Protein AF-A0A382FXF5-F1 (afdb_monomer_lite)

pLDDT: mean 71.61, std 18.89, range [35.91, 96.69]

Sequence (170 aa):
MKSTQILSLISLTLAAAVVSAQKKDSKPAPASAPQQKLELVKVASLNTTESNREFQKNVQLVQQQRALAGQLLS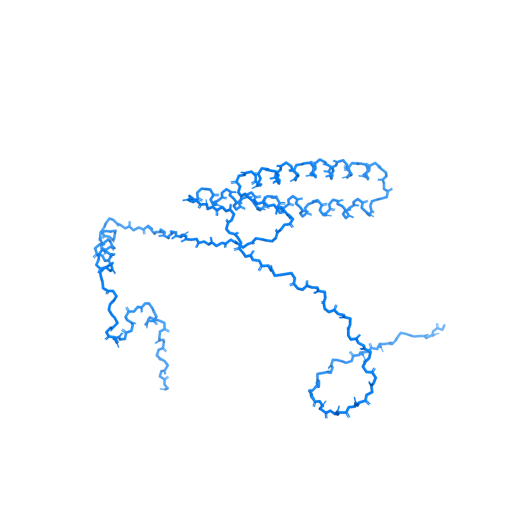KLQNEQDEQKHAELKKQLAALQAKLNENNKLMFKTYGFTLNRNYVLTVEKAHVHMWVTAEEAAAIKARSDVKDGAIKDDGKKPSGLRGLFGGNKKK

Structure (mmCIF, N/CA/C/O backbone):
data_AF-A0A382FXF5-F1
#
_entry.id   AF-A0A382FXF5-F1
#
loop_
_atom_site.group_PDB
_atom_site.id
_atom_site.type_symbol
_atom_site.label_atom_id
_atom_site.label_alt_id
_atom_site.label_comp_id
_atom_site.label_asym_id
_atom_site.label_entity_id
_atom_site.label_seq_id
_atom_site.pdbx_PDB_ins_code
_atom_site.Cartn_x
_atom_site.Cartn_y
_atom_site.Cartn_z
_atom_site.occupancy
_atom_site.B_iso_or_equiv
_atom_site.auth_seq_id
_atom_site.auth_comp_id
_atom_site.auth_asym_id
_atom_site.auth_atom_id
_atom_site.pdbx_PDB_model_num
ATOM 1 N N . MET A 1 1 ? -40.148 -44.060 25.661 1.00 38.09 1 MET A N 1
ATOM 2 C CA . MET A 1 1 ? -40.644 -44.171 24.262 1.00 38.09 1 MET A CA 1
ATOM 3 C C . MET A 1 1 ? -39.643 -43.428 23.362 1.00 38.09 1 MET A C 1
ATOM 5 O O . MET A 1 1 ? -39.042 -42.494 23.867 1.00 38.09 1 MET A O 1
ATOM 9 N N . LYS A 1 2 ? -39.222 -43.898 22.170 1.00 37.62 2 LYS A N 1
ATOM 10 C CA . LYS A 1 2 ? -39.953 -43.913 20.869 1.00 37.62 2 LYS A CA 1
ATOM 11 C C . LYS A 1 2 ? -40.664 -42.561 20.623 1.00 37.62 2 LYS A C 1
ATOM 13 O O . LYS A 1 2 ? -41.418 -42.166 21.498 1.00 37.62 2 LYS A O 1
ATOM 18 N N . SER A 1 3 ? -40.530 -41.822 19.515 1.00 39.69 3 SER A N 1
ATOM 19 C CA . SER A 1 3 ? -39.988 -42.067 18.154 1.00 39.69 3 SER A CA 1
ATOM 20 C C . SER A 1 3 ? -39.775 -40.684 17.464 1.00 39.69 3 SER A C 1
ATOM 22 O O . SER A 1 3 ? -40.492 -39.769 17.851 1.00 39.69 3 SER A O 1
ATOM 24 N N . THR A 1 4 ? -38.959 -40.398 16.433 1.00 44.78 4 THR A N 1
ATOM 25 C CA . THR A 1 4 ? -37.769 -41.006 15.774 1.00 44.78 4 THR A CA 1
ATOM 26 C C . THR A 1 4 ? -37.192 -39.970 14.763 1.00 44.78 4 THR A C 1
ATOM 28 O O . THR A 1 4 ? -37.928 -39.096 14.316 1.00 44.78 4 THR A O 1
ATOM 31 N N . GLN A 1 5 ? -35.905 -40.051 14.383 1.00 43.53 5 GLN A N 1
ATOM 32 C CA . GLN A 1 5 ? -35.261 -39.247 13.314 1.00 43.53 5 GLN A CA 1
ATOM 33 C C . GLN A 1 5 ? -35.257 -40.003 11.969 1.00 43.53 5 GLN A C 1
ATOM 35 O O . GLN A 1 5 ? -34.730 -41.114 11.927 1.00 43.53 5 GLN A O 1
ATOM 40 N N . ILE A 1 6 ? -35.769 -39.416 10.875 1.00 52.12 6 ILE A N 1
ATOM 41 C CA . ILE A 1 6 ? -35.579 -39.917 9.494 1.00 52.12 6 ILE A CA 1
ATOM 42 C C . ILE A 1 6 ? -35.320 -38.753 8.521 1.00 52.12 6 ILE A C 1
ATOM 44 O O . ILE A 1 6 ? -35.925 -37.688 8.610 1.00 52.12 6 ILE A O 1
ATOM 48 N N . LEU A 1 7 ? -34.397 -39.010 7.594 1.00 37.81 7 LEU A N 1
ATOM 49 C CA . LEU A 1 7 ? -33.928 -38.164 6.497 1.00 37.81 7 LEU A CA 1
ATOM 50 C C . LEU A 1 7 ? -35.050 -37.627 5.589 1.00 37.81 7 LEU A C 1
ATOM 52 O O . LEU A 1 7 ? -36.009 -38.331 5.283 1.00 37.81 7 LEU A O 1
ATOM 56 N N . SER A 1 8 ? -34.803 -36.456 4.997 1.00 37.81 8 SER A N 1
ATOM 57 C CA . SER A 1 8 ? -35.353 -36.088 3.689 1.00 37.81 8 SER A CA 1
ATOM 58 C C . SER A 1 8 ? -34.196 -35.775 2.739 1.00 37.81 8 SER A C 1
ATOM 60 O O . SER A 1 8 ? -33.488 -34.785 2.927 1.00 37.81 8 SER A O 1
ATOM 62 N N . LEU A 1 9 ? -33.972 -36.636 1.740 1.00 42.62 9 LEU A N 1
ATOM 63 C CA . LEU A 1 9 ? -33.161 -36.282 0.574 1.00 42.62 9 LEU A CA 1
ATOM 64 C C . LEU A 1 9 ? -34.061 -35.525 -0.402 1.00 42.62 9 LEU A C 1
ATOM 66 O O . LEU A 1 9 ? -35.110 -36.039 -0.785 1.00 42.62 9 LEU A O 1
ATOM 70 N N . ILE A 1 10 ? -33.618 -34.358 -0.869 1.00 48.00 10 ILE A N 1
ATOM 71 C CA . ILE A 1 10 ? -34.216 -33.703 -2.036 1.00 48.00 10 ILE A CA 1
ATOM 72 C C . ILE A 1 10 ? -33.216 -33.797 -3.187 1.00 48.00 10 ILE A C 1
ATOM 74 O O . ILE A 1 10 ? -32.101 -33.281 -3.119 1.00 48.00 10 ILE A O 1
ATOM 78 N N . SER A 1 11 ? -33.617 -34.547 -4.210 1.00 44.50 11 SER A N 1
ATOM 79 C CA . SER A 1 11 ? -32.777 -34.999 -5.315 1.00 44.50 11 SER A CA 1
ATOM 80 C C . SER A 1 11 ? -32.280 -33.865 -6.211 1.00 44.50 11 SER A C 1
ATOM 82 O O . SER A 1 11 ? -33.026 -32.952 -6.558 1.00 44.50 11 SER A O 1
ATOM 84 N N . LEU A 1 12 ? -31.041 -33.990 -6.690 1.00 44.72 12 LEU A N 1
ATOM 85 C CA . LEU A 1 12 ? -30.525 -33.181 -7.792 1.00 44.72 12 LEU A CA 1
ATOM 86 C C . LEU A 1 12 ? -31.116 -33.687 -9.119 1.00 44.72 12 LEU A C 1
ATOM 88 O O . LEU A 1 12 ? -30.694 -34.726 -9.623 1.00 44.72 12 LEU A O 1
ATOM 92 N N . THR A 1 13 ? -32.066 -32.956 -9.704 1.00 47.34 13 THR A N 1
ATOM 93 C CA . THR A 1 13 ? -32.631 -33.275 -11.028 1.00 47.34 13 THR A CA 1
ATOM 94 C C . THR A 1 13 ? -32.275 -32.210 -12.060 1.00 47.34 13 THR A C 1
ATOM 96 O O . THR A 1 13 ? -32.838 -31.116 -12.060 1.00 47.34 13 THR A O 1
ATOM 99 N N . LEU A 1 14 ? -31.363 -32.554 -12.971 1.00 45.12 14 LEU A N 1
ATOM 100 C CA . LEU A 1 14 ? -31.093 -31.787 -14.185 1.00 45.12 14 LEU A CA 1
ATOM 101 C C . LEU A 1 14 ? -32.049 -32.260 -15.292 1.00 45.12 14 LEU A C 1
ATOM 103 O O . LEU A 1 14 ? -31.978 -33.414 -15.707 1.00 45.12 14 LEU A O 1
ATOM 107 N N . ALA A 1 15 ? -32.923 -31.379 -15.778 1.00 46.22 15 ALA A N 1
ATOM 108 C CA . ALA A 1 15 ? -33.832 -31.656 -16.891 1.00 46.22 15 ALA A CA 1
ATOM 109 C C . ALA A 1 15 ? -33.828 -30.481 -17.879 1.00 46.22 15 ALA A C 1
ATOM 111 O O . ALA A 1 15 ? -33.839 -29.319 -17.471 1.00 46.22 15 ALA A O 1
ATOM 112 N N . ALA A 1 16 ? -33.778 -30.783 -19.177 1.00 45.38 16 ALA A N 1
ATOM 113 C CA . ALA A 1 16 ? -33.670 -29.783 -20.234 1.00 45.38 16 ALA A CA 1
ATOM 114 C C . ALA A 1 16 ? -35.038 -29.404 -20.828 1.00 45.38 16 ALA A C 1
ATOM 116 O O . ALA A 1 16 ? -35.933 -30.236 -20.915 1.00 45.38 16 ALA A O 1
ATOM 117 N N . ALA A 1 17 ? -35.133 -28.144 -21.265 1.00 47.75 17 ALA A N 1
ATOM 118 C CA . ALA A 1 17 ? -36.062 -27.580 -22.251 1.00 47.75 17 ALA A CA 1
ATOM 119 C C . ALA A 1 17 ? -37.465 -28.215 -22.406 1.00 47.75 17 ALA A C 1
ATOM 121 O O . ALA A 1 17 ? -37.646 -29.203 -23.114 1.00 47.75 17 ALA A O 1
ATOM 122 N N . VAL A 1 18 ? -38.489 -27.498 -21.931 1.00 46.19 18 VAL A N 1
ATOM 123 C CA . VAL A 1 18 ? -39.853 -27.591 -22.477 1.00 46.19 18 VAL A CA 1
ATOM 124 C C . VAL A 1 18 ? -40.280 -26.199 -22.933 1.00 46.19 18 VAL A C 1
ATOM 126 O O . VAL A 1 18 ? -40.404 -25.285 -22.120 1.00 46.19 18 VAL A O 1
ATOM 129 N N . VAL A 1 19 ? -40.509 -26.023 -24.236 1.00 45.31 19 VAL A N 1
ATOM 130 C CA . VAL A 1 19 ? -41.208 -24.841 -24.756 1.00 45.31 19 VAL A CA 1
ATOM 131 C C . VAL A 1 19 ? -42.705 -25.087 -24.611 1.00 45.31 19 VAL A C 1
ATOM 133 O O . VAL A 1 19 ? -43.234 -26.072 -25.118 1.00 45.31 19 VAL A O 1
ATOM 136 N N . SER A 1 20 ? -43.406 -24.191 -23.923 1.00 44.62 20 SER A N 1
ATOM 137 C CA . SER A 1 20 ? -44.869 -24.166 -23.882 1.00 44.62 20 SER A CA 1
ATOM 138 C C . SER A 1 20 ? -45.343 -22.738 -23.657 1.00 44.62 20 SER A C 1
ATOM 140 O O . SER A 1 20 ? -44.973 -22.094 -22.677 1.00 44.62 20 SER A O 1
ATOM 142 N N . ALA A 1 21 ? -46.140 -22.220 -24.589 1.00 46.84 21 ALA A N 1
ATOM 143 C CA . ALA A 1 21 ? -46.633 -20.853 -24.529 1.00 46.84 21 ALA A CA 1
ATOM 144 C C . ALA A 1 21 ? -47.811 -20.748 -23.548 1.00 46.84 21 ALA A C 1
ATOM 146 O O . ALA A 1 21 ? -48.915 -21.201 -23.847 1.00 46.84 21 ALA A O 1
ATOM 147 N N . GLN A 1 22 ? -47.598 -20.101 -22.401 1.00 36.25 22 GLN A N 1
ATOM 148 C CA . GLN A 1 22 ? -48.679 -19.673 -21.511 1.00 36.25 22 GLN A CA 1
ATOM 149 C C . GLN A 1 22 ? -48.723 -18.147 -21.428 1.00 36.25 22 GLN A C 1
ATOM 151 O O . GLN A 1 22 ? -47.853 -17.502 -20.848 1.00 36.25 22 GLN A O 1
ATOM 156 N N . LYS A 1 23 ? -49.768 -17.564 -22.019 1.00 45.38 23 LYS A N 1
ATOM 157 C CA . LYS A 1 23 ? -50.070 -16.133 -21.940 1.00 45.38 23 LYS A CA 1
ATOM 158 C C . LYS A 1 23 ? -50.919 -15.866 -20.695 1.00 45.38 23 LYS A C 1
ATOM 160 O O . LYS A 1 23 ? -52.132 -16.050 -20.751 1.00 45.38 23 LYS A O 1
ATOM 165 N N . LYS A 1 24 ? -50.297 -15.399 -19.608 1.00 35.91 24 LYS A N 1
ATOM 166 C CA . LYS A 1 24 ? -50.986 -14.750 -18.480 1.00 35.91 24 LYS A CA 1
ATOM 167 C C . LYS A 1 24 ? -50.104 -13.696 -17.809 1.00 35.91 24 LYS A C 1
ATOM 169 O O . LYS A 1 24 ? -49.024 -14.008 -17.327 1.00 35.91 24 LYS A O 1
ATOM 174 N N . ASP A 1 25 ? -50.615 -12.469 -17.791 1.00 39.53 25 ASP A N 1
ATOM 175 C CA . ASP A 1 25 ? -50.402 -11.450 -16.756 1.00 39.53 25 ASP A CA 1
ATOM 176 C C . ASP A 1 25 ? -48.954 -11.209 -16.297 1.00 39.53 25 ASP A C 1
ATOM 178 O O . ASP A 1 25 ? -48.625 -11.246 -15.109 1.00 39.53 25 ASP A O 1
ATOM 182 N N . SER A 1 26 ? -48.089 -10.875 -17.259 1.00 39.19 26 SER A N 1
ATOM 183 C CA . SER A 1 26 ? -46.754 -10.335 -16.997 1.00 39.19 26 SER A CA 1
ATOM 184 C C . SER A 1 26 ? -46.832 -9.005 -16.238 1.00 39.19 26 SER A C 1
ATOM 186 O O . SER A 1 26 ? -46.859 -7.929 -16.840 1.00 39.19 26 SER A O 1
ATOM 188 N N . LYS A 1 27 ? -46.801 -9.068 -14.901 1.00 45.19 27 LYS A N 1
ATOM 189 C CA . LYS A 1 27 ? -46.394 -7.938 -14.053 1.00 45.19 27 LYS A CA 1
ATOM 190 C C . LYS A 1 27 ? -45.099 -7.349 -14.638 1.00 45.19 27 LYS A C 1
ATOM 192 O O . LYS A 1 27 ? -44.177 -8.131 -14.882 1.00 45.19 27 LYS A O 1
ATOM 197 N N . PRO A 1 28 ? -44.996 -6.024 -14.866 1.00 44.88 28 PRO A N 1
ATOM 198 C CA . PRO A 1 28 ? -43.786 -5.435 -15.423 1.00 44.88 28 PRO A CA 1
ATOM 199 C C . PRO A 1 28 ? -42.560 -5.858 -14.615 1.00 44.88 28 PRO A C 1
ATOM 201 O O . PRO A 1 28 ? -42.544 -5.719 -13.387 1.00 44.88 28 PRO A O 1
ATOM 204 N N . ALA A 1 29 ? -41.547 -6.393 -15.301 1.00 54.12 29 ALA A N 1
ATOM 205 C CA . ALA A 1 29 ? -40.259 -6.648 -14.674 1.00 54.12 29 ALA A CA 1
ATOM 206 C C . ALA A 1 29 ? -39.747 -5.323 -14.078 1.00 54.12 29 ALA A C 1
ATOM 208 O O . ALA A 1 29 ? -39.886 -4.285 -14.735 1.00 54.12 29 ALA A O 1
ATOM 209 N N . PRO A 1 30 ? -39.197 -5.319 -12.848 1.00 49.94 30 PRO A N 1
ATOM 210 C CA . PRO A 1 30 ? -38.683 -4.095 -12.251 1.00 49.94 30 PRO A CA 1
ATOM 211 C C . PRO A 1 30 ? -37.638 -3.501 -13.195 1.00 49.94 30 PRO A C 1
ATOM 213 O O . PRO A 1 30 ? -36.715 -4.204 -13.611 1.00 49.94 30 PRO A O 1
ATOM 216 N N . ALA A 1 31 ? -37.829 -2.233 -13.570 1.00 53.69 31 ALA A N 1
ATOM 217 C CA . ALA A 1 31 ? -36.999 -1.571 -14.567 1.00 53.69 31 ALA A CA 1
ATOM 218 C C . ALA A 1 31 ? -35.519 -1.734 -14.204 1.00 53.69 31 ALA A C 1
ATOM 220 O O . ALA A 1 31 ? -35.103 -1.383 -13.098 1.00 53.69 31 ALA A O 1
ATOM 221 N N . SER A 1 32 ? -34.739 -2.295 -15.131 1.00 61.09 32 SER A N 1
ATOM 222 C CA . SER A 1 32 ? -33.307 -2.508 -14.941 1.00 61.09 32 SER A CA 1
ATOM 223 C C . SER A 1 32 ? -32.656 -1.178 -14.581 1.00 61.09 32 SER A C 1
ATOM 225 O O . SER A 1 32 ? -32.711 -0.240 -15.381 1.00 61.09 32 SER A O 1
ATOM 227 N N . ALA A 1 33 ? -32.071 -1.098 -13.382 1.00 61.84 33 ALA A N 1
ATOM 228 C CA . ALA A 1 33 ? -31.445 0.126 -12.896 1.00 61.84 33 ALA A CA 1
ATOM 229 C C . ALA A 1 33 ? -30.440 0.645 -13.942 1.00 61.84 33 ALA A C 1
ATOM 231 O O . ALA A 1 33 ? -29.760 -0.186 -14.556 1.00 61.84 33 ALA A O 1
ATOM 232 N N . PRO A 1 34 ? -30.346 1.972 -14.177 1.00 58.66 34 PRO A N 1
ATOM 233 C CA . PRO A 1 34 ? -29.572 2.513 -15.289 1.00 58.66 34 PRO A CA 1
ATOM 234 C C . PRO A 1 34 ? -28.152 1.949 -15.309 1.00 58.66 34 PRO A C 1
ATOM 236 O O . PRO A 1 34 ? -27.375 2.184 -14.381 1.00 58.66 34 PRO A O 1
ATOM 239 N N . GLN A 1 35 ? -27.823 1.183 -16.354 1.00 58.78 35 GLN A N 1
ATOM 240 C CA . GLN A 1 35 ? -26.497 0.595 -16.508 1.00 58.78 35 GLN A CA 1
ATOM 241 C C . GLN A 1 35 ? -25.499 1.729 -16.746 1.00 58.78 35 GLN A C 1
ATOM 243 O O . GLN A 1 35 ? -25.369 2.245 -17.854 1.00 58.78 35 GLN A O 1
ATOM 248 N N . GLN A 1 36 ? -24.835 2.156 -15.671 1.00 70.00 36 GLN A N 1
ATOM 249 C CA . GLN A 1 36 ? -23.841 3.219 -15.713 1.00 70.00 36 GLN A CA 1
ATOM 250 C C . GLN A 1 36 ? -22.723 2.800 -16.668 1.00 70.00 36 GLN A C 1
ATOM 252 O O . GLN A 1 36 ? -22.010 1.830 -16.411 1.00 70.00 36 GLN A O 1
ATOM 257 N N . LYS A 1 37 ? -22.590 3.519 -17.788 1.00 73.62 37 LYS A N 1
ATOM 258 C CA . LYS A 1 37 ? -21.557 3.271 -18.795 1.00 73.62 37 LYS A CA 1
ATOM 259 C C . LYS A 1 37 ? -20.185 3.532 -18.169 1.00 73.62 37 LYS A C 1
ATOM 261 O O . LYS A 1 37 ? -19.780 4.680 -18.010 1.00 73.62 37 LYS A O 1
ATOM 266 N N . LEU A 1 38 ? -19.493 2.463 -17.781 1.00 75.38 38 LEU A N 1
ATOM 267 C CA . LEU A 1 38 ? -18.146 2.539 -17.225 1.00 75.38 38 LEU A CA 1
ATOM 268 C C . LEU A 1 38 ? -17.125 2.710 -18.354 1.00 75.38 38 LEU A C 1
ATOM 270 O O . LEU A 1 38 ? -17.157 1.975 -19.339 1.00 75.38 38 LEU A O 1
ATOM 274 N N . GLU A 1 39 ? -16.196 3.648 -18.184 1.00 78.12 39 GLU A N 1
ATOM 275 C CA . GLU A 1 39 ? -15.103 3.904 -19.125 1.00 78.12 39 GLU A CA 1
ATOM 276 C C . GLU A 1 39 ? -13.753 3.758 -18.412 1.00 78.12 39 GLU A C 1
ATOM 278 O O . GLU A 1 39 ? -13.588 4.174 -17.262 1.00 78.12 39 GLU A O 1
ATOM 283 N N . LEU A 1 40 ? -12.785 3.123 -19.079 1.00 74.56 40 LEU A N 1
ATOM 284 C CA . LEU A 1 40 ? -11.474 2.826 -18.505 1.00 74.56 40 LEU A CA 1
ATOM 285 C C . LEU A 1 40 ? -10.504 3.985 -18.771 1.00 74.56 40 LEU A C 1
ATOM 287 O O . LEU A 1 40 ? -10.069 4.193 -19.901 1.00 74.56 40 LEU A O 1
ATOM 291 N N . VAL A 1 41 ? -10.145 4.721 -17.719 1.00 77.31 41 VAL A N 1
ATOM 292 C CA . VAL A 1 41 ? -9.267 5.900 -17.795 1.00 77.31 41 VAL A CA 1
ATOM 293 C C . VAL A 1 41 ? -7.866 5.564 -17.277 1.00 77.31 41 VAL A C 1
ATOM 295 O O . VAL A 1 41 ? -7.717 5.026 -16.178 1.00 77.31 41 VAL A O 1
ATOM 298 N N . LYS A 1 42 ? -6.820 5.919 -18.037 1.00 77.31 42 LYS A N 1
ATOM 299 C CA . LYS A 1 42 ? -5.420 5.786 -17.602 1.00 77.31 42 LYS A CA 1
ATOM 300 C C . LYS A 1 42 ? -5.083 6.881 -16.583 1.00 77.31 42 LYS A C 1
ATOM 302 O O . LYS A 1 42 ? -4.941 8.042 -16.949 1.00 77.31 42 LYS A O 1
ATOM 307 N N . VAL A 1 43 ? -4.952 6.505 -15.308 1.00 77.81 43 VAL A N 1
ATOM 308 C CA . VAL A 1 43 ? -4.696 7.446 -14.195 1.00 77.81 43 VAL A CA 1
ATOM 309 C C . VAL A 1 43 ? -3.212 7.711 -13.907 1.00 77.81 43 VAL A C 1
ATOM 311 O O . VAL A 1 43 ? -2.891 8.728 -13.304 1.00 77.81 43 VAL A O 1
ATOM 314 N N . ALA A 1 44 ? -2.309 6.818 -14.325 1.00 76.00 44 ALA A N 1
ATOM 315 C CA . ALA A 1 44 ? -0.863 6.935 -14.115 1.00 76.00 44 ALA A CA 1
ATOM 316 C C . ALA A 1 44 ? -0.072 6.087 -15.134 1.00 76.00 44 ALA A C 1
ATOM 318 O O . ALA A 1 44 ? -0.639 5.220 -15.803 1.00 76.00 44 ALA A O 1
ATOM 319 N N . SER A 1 45 ? 1.245 6.311 -15.217 1.00 78.50 45 SER A N 1
ATOM 320 C CA . SER A 1 45 ? 2.204 5.428 -15.906 1.00 78.50 45 SER A CA 1
ATOM 321 C C . SER A 1 45 ? 3.363 5.106 -14.960 1.00 78.50 45 SER A C 1
ATOM 323 O O . SER A 1 45 ? 4.043 6.018 -14.495 1.00 78.50 45 SER A O 1
ATOM 325 N N . LEU A 1 46 ? 3.595 3.825 -14.662 1.00 80.12 46 LEU A N 1
ATOM 326 C CA . LEU A 1 46 ? 4.680 3.384 -13.775 1.00 80.12 46 LEU A CA 1
ATOM 327 C C . LEU A 1 46 ? 5.920 3.059 -14.616 1.00 80.12 46 LEU A C 1
ATOM 329 O O . LEU A 1 46 ? 6.178 1.910 -14.966 1.00 80.12 46 LEU A O 1
ATOM 333 N N . ASN A 1 47 ? 6.656 4.107 -14.990 1.00 79.94 47 ASN A N 1
ATOM 334 C CA . ASN A 1 47 ? 7.681 4.056 -16.040 1.00 79.94 47 ASN A CA 1
ATOM 335 C C . ASN A 1 47 ? 8.981 3.317 -15.657 1.00 79.94 47 ASN A C 1
ATOM 337 O O . ASN A 1 47 ? 9.843 3.143 -16.517 1.00 79.94 47 ASN A O 1
ATOM 341 N N . THR A 1 48 ? 9.146 2.891 -14.400 1.00 82.12 48 THR A N 1
ATOM 342 C CA . THR A 1 48 ? 10.328 2.148 -13.931 1.00 82.12 48 THR A CA 1
ATOM 343 C C . THR A 1 48 ? 9.938 0.854 -13.219 1.00 82.12 48 THR A C 1
ATOM 345 O O . THR A 1 48 ? 8.904 0.769 -12.551 1.00 82.12 48 THR A O 1
ATOM 348 N N . THR A 1 49 ? 10.803 -0.160 -13.319 1.00 79.94 49 THR A N 1
ATOM 349 C CA . THR A 1 49 ? 10.640 -1.451 -12.629 1.00 79.94 49 THR A CA 1
ATOM 350 C C . THR A 1 49 ? 10.505 -1.274 -11.116 1.00 79.94 49 THR A C 1
ATOM 352 O O . THR A 1 49 ? 9.723 -1.976 -10.479 1.00 79.94 49 THR A O 1
ATOM 355 N N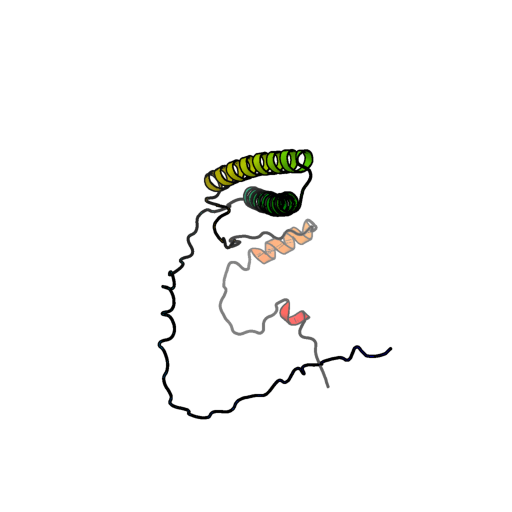 . GLU A 1 50 ? 11.228 -0.313 -10.540 1.00 81.12 50 GLU A N 1
ATOM 356 C CA . GLU A 1 50 ? 11.184 0.004 -9.112 1.00 81.12 50 GLU A CA 1
ATOM 357 C C . GLU A 1 50 ? 9.843 0.620 -8.705 1.00 81.12 50 GLU A C 1
ATOM 359 O O . GLU A 1 50 ? 9.228 0.133 -7.761 1.00 81.12 50 GLU A O 1
ATOM 364 N N . SER A 1 51 ? 9.337 1.600 -9.463 1.00 81.50 51 SER A N 1
ATOM 365 C CA . SER A 1 51 ? 8.031 2.227 -9.215 1.00 81.50 51 SER A CA 1
ATOM 366 C C . SER A 1 51 ? 6.880 1.220 -9.332 1.00 81.50 51 SER A C 1
ATOM 368 O O . SER A 1 51 ? 5.983 1.195 -8.491 1.00 81.50 51 SER A O 1
ATOM 370 N N . ASN A 1 52 ? 6.939 0.310 -10.312 1.00 82.69 52 ASN A N 1
ATOM 371 C CA . ASN A 1 52 ? 5.980 -0.790 -10.437 1.00 82.69 52 ASN A CA 1
ATOM 372 C C . ASN A 1 52 ? 6.060 -1.761 -9.237 1.00 82.69 52 ASN A C 1
ATOM 374 O O . ASN A 1 52 ? 5.039 -2.150 -8.671 1.00 82.69 52 ASN A O 1
ATOM 378 N N . ARG A 1 53 ? 7.273 -2.113 -8.790 1.00 84.00 53 ARG A N 1
ATOM 379 C CA . ARG A 1 53 ? 7.501 -2.992 -7.628 1.00 84.00 53 ARG A CA 1
ATOM 380 C C . ARG A 1 53 ? 7.049 -2.355 -6.312 1.00 84.00 53 ARG A C 1
ATOM 382 O O . ARG A 1 53 ? 6.528 -3.054 -5.445 1.00 84.00 53 ARG A O 1
ATOM 389 N N . GLU A 1 54 ? 7.247 -1.051 -6.156 1.00 85.44 54 GLU A N 1
ATOM 390 C CA . GLU A 1 54 ? 6.777 -0.271 -5.012 1.00 85.44 54 GLU A CA 1
ATOM 391 C C . GLU A 1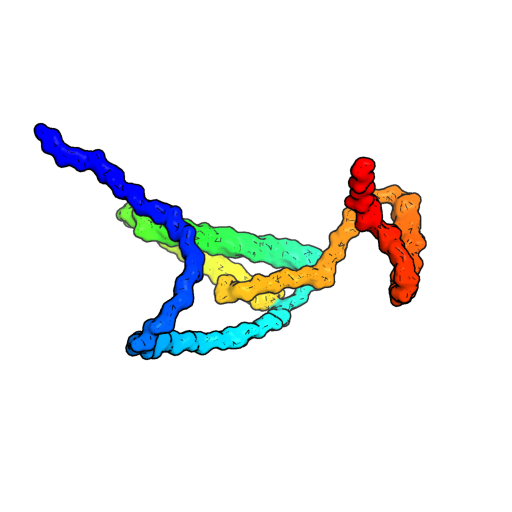 54 ? 5.245 -0.188 -4.998 1.00 85.44 54 GLU A C 1
ATOM 393 O O . GLU A 1 54 ? 4.625 -0.546 -3.999 1.00 85.44 54 GLU A O 1
ATOM 398 N N . PHE A 1 55 ? 4.622 0.166 -6.127 1.00 84.94 55 PHE A N 1
ATOM 399 C CA . PHE A 1 55 ? 3.166 0.172 -6.274 1.00 84.94 55 PHE A CA 1
ATOM 400 C C . PHE A 1 55 ? 2.550 -1.189 -5.920 1.00 84.94 55 PHE A C 1
ATOM 402 O O . PHE A 1 55 ? 1.603 -1.248 -5.140 1.00 84.94 55 PHE A O 1
ATOM 409 N N . GLN A 1 56 ? 3.116 -2.295 -6.418 1.00 85.50 56 GLN A N 1
ATOM 410 C CA . GLN A 1 56 ? 2.654 -3.650 -6.090 1.00 85.50 56 GLN A CA 1
ATOM 411 C C . GLN A 1 56 ? 2.742 -3.953 -4.586 1.00 85.50 56 GLN A C 1
ATOM 413 O O . GLN A 1 56 ? 1.771 -4.449 -4.012 1.00 85.50 56 GLN A O 1
ATOM 418 N N . LYS A 1 57 ? 3.861 -3.610 -3.927 1.00 88.38 57 LYS A N 1
ATOM 419 C CA . LYS A 1 57 ? 4.006 -3.732 -2.464 1.00 88.38 57 LYS A CA 1
ATOM 420 C C . LYS A 1 57 ? 2.962 -2.898 -1.720 1.00 88.38 57 LYS A C 1
ATOM 422 O O . LYS A 1 57 ? 2.336 -3.400 -0.790 1.00 88.38 57 LYS A O 1
ATOM 427 N N . ASN A 1 58 ? 2.756 -1.651 -2.135 1.00 86.50 58 ASN A N 1
ATOM 428 C CA . ASN A 1 58 ? 1.835 -0.726 -1.482 1.00 86.50 58 ASN A CA 1
ATOM 429 C C . ASN A 1 58 ? 0.374 -1.182 -1.648 1.00 86.50 58 ASN A C 1
ATOM 431 O O . ASN A 1 58 ? -0.377 -1.197 -0.674 1.00 86.50 58 ASN A O 1
ATOM 435 N N . VAL A 1 59 ? -0.019 -1.668 -2.831 1.00 85.44 59 VAL A N 1
ATOM 436 C CA . VAL A 1 59 ? -1.335 -2.294 -3.050 1.00 85.44 59 VAL A CA 1
ATOM 437 C C . VAL A 1 59 ? -1.526 -3.518 -2.145 1.00 85.44 59 VAL A C 1
ATOM 439 O O . VAL A 1 59 ? -2.553 -3.609 -1.472 1.00 85.44 59 VAL A O 1
ATOM 442 N N . GLN A 1 60 ? -0.545 -4.425 -2.066 1.00 87.31 60 GLN A N 1
ATOM 443 C CA . GLN A 1 60 ? -0.619 -5.613 -1.200 1.00 87.31 60 GLN A CA 1
ATOM 444 C C . GLN A 1 60 ? -0.727 -5.246 0.288 1.00 87.31 60 GLN A C 1
ATOM 446 O O . GLN A 1 60 ? -1.599 -5.763 0.987 1.00 87.31 60 GLN A O 1
ATOM 451 N N . LEU A 1 61 ? 0.108 -4.321 0.768 1.00 88.94 61 LEU A N 1
ATOM 452 C CA . LEU A 1 61 ? 0.107 -3.845 2.154 1.00 88.94 61 LEU A CA 1
ATOM 453 C C . LEU A 1 61 ? -1.260 -3.275 2.556 1.00 88.94 61 LEU A C 1
ATOM 455 O O . LEU A 1 61 ? -1.791 -3.596 3.619 1.00 88.94 61 LEU A O 1
ATOM 459 N N . VAL A 1 62 ? -1.858 -2.447 1.701 1.00 86.81 62 VAL A N 1
ATOM 460 C CA . VAL A 1 62 ? -3.136 -1.798 2.010 1.00 86.81 62 VAL A CA 1
ATOM 461 C C . VAL A 1 62 ? -4.317 -2.777 1.857 1.00 86.81 62 VAL A C 1
ATOM 463 O O . VAL A 1 62 ? -5.280 -2.701 2.623 1.00 86.81 62 VAL A O 1
ATOM 466 N N . GLN A 1 63 ? -4.227 -3.774 0.966 1.00 86.50 63 GLN A N 1
ATOM 467 C CA . GLN A 1 63 ? -5.166 -4.908 0.933 1.00 86.50 63 GLN A CA 1
ATOM 468 C C . GLN A 1 63 ? -5.111 -5.741 2.227 1.00 86.50 63 GLN A C 1
ATOM 470 O O . GLN A 1 63 ? -6.160 -6.047 2.796 1.00 86.50 63 GLN A O 1
ATOM 475 N N . GLN A 1 64 ? -3.913 -6.049 2.737 1.00 90.31 64 GLN A N 1
ATOM 476 C CA . GLN A 1 64 ? -3.726 -6.748 4.017 1.00 90.31 64 GLN A CA 1
ATOM 477 C C . GLN A 1 64 ? -4.298 -5.941 5.193 1.00 90.31 64 GLN A C 1
ATOM 479 O O . GLN A 1 64 ? -5.041 -6.486 6.008 1.00 90.31 64 GLN A O 1
ATOM 484 N N . GLN A 1 65 ? -4.032 -4.630 5.249 1.00 89.88 65 GLN A N 1
ATOM 485 C CA . GLN A 1 65 ? -4.606 -3.734 6.263 1.00 89.88 65 GLN A CA 1
ATOM 486 C C . GLN A 1 65 ? -6.142 -3.711 6.210 1.00 89.88 65 GLN A C 1
ATOM 488 O O . GLN A 1 65 ? -6.788 -3.748 7.256 1.00 89.88 65 GLN A O 1
ATOM 493 N N . ARG A 1 66 ? -6.746 -3.708 5.012 1.00 89.12 66 ARG A N 1
ATOM 494 C CA . ARG A 1 66 ? -8.209 -3.778 4.840 1.00 89.12 66 ARG A CA 1
ATOM 495 C C . ARG A 1 66 ? -8.789 -5.120 5.299 1.00 89.12 66 ARG A C 1
ATOM 497 O O . ARG A 1 66 ? -9.838 -5.130 5.938 1.00 89.12 66 ARG A O 1
ATOM 504 N N . ALA A 1 67 ? -8.119 -6.235 5.007 1.00 90.69 67 ALA A N 1
ATOM 505 C CA . ALA A 1 67 ? -8.531 -7.557 5.480 1.00 90.69 67 ALA A CA 1
ATOM 506 C C . ALA A 1 67 ? -8.465 -7.653 7.016 1.00 90.69 67 ALA A C 1
ATOM 508 O O . ALA A 1 67 ? -9.415 -8.116 7.648 1.00 90.69 67 ALA A O 1
ATOM 509 N N . LEU A 1 68 ? -7.391 -7.138 7.623 1.00 93.25 68 LEU A N 1
ATOM 510 C CA . LEU A 1 68 ? -7.223 -7.090 9.076 1.00 93.25 68 LEU A CA 1
ATOM 511 C C . LEU A 1 68 ? -8.257 -6.163 9.740 1.00 93.25 68 LEU A C 1
ATOM 513 O O . LEU A 1 68 ? -8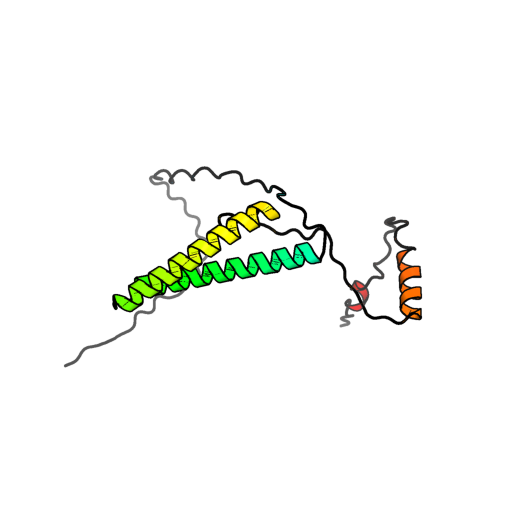.804 -6.516 10.780 1.00 93.25 68 LEU A O 1
ATOM 517 N N . ALA A 1 69 ? -8.616 -5.036 9.114 1.00 91.44 69 ALA A N 1
ATOM 518 C CA . ALA A 1 69 ? -9.706 -4.175 9.584 1.00 91.44 69 ALA A CA 1
ATOM 519 C C . ALA A 1 69 ? -11.064 -4.898 9.581 1.00 91.44 69 ALA A C 1
ATOM 521 O O . ALA A 1 69 ? -11.829 -4.763 10.534 1.00 91.44 69 ALA A O 1
ATOM 522 N N . GLY A 1 70 ? -11.338 -5.716 8.557 1.00 91.81 70 GLY A N 1
ATOM 523 C CA . GLY A 1 70 ? -12.509 -6.598 8.527 1.00 91.81 70 GLY A CA 1
ATOM 524 C C . GLY A 1 70 ? -12.504 -7.618 9.671 1.00 91.81 70 GLY A C 1
ATOM 525 O O . GLY A 1 70 ? -13.496 -7.746 10.380 1.00 91.81 70 GLY A O 1
ATOM 526 N N . GLN A 1 71 ? -11.369 -8.280 9.914 1.00 93.81 71 GLN A N 1
ATOM 527 C CA . GLN A 1 71 ? -11.216 -9.228 11.028 1.00 93.81 71 GLN A CA 1
ATOM 528 C C . GLN A 1 71 ? -11.403 -8.567 12.403 1.00 93.81 71 GLN A C 1
ATOM 530 O O . GLN A 1 71 ? -12.044 -9.152 13.274 1.00 93.81 71 GLN A O 1
ATOM 535 N N . LEU A 1 72 ? -10.869 -7.359 12.611 1.00 94.12 72 LEU A N 1
ATOM 536 C CA . LEU A 1 72 ? -11.061 -6.599 13.851 1.00 94.12 72 LEU A CA 1
ATOM 537 C C . LEU A 1 72 ? -12.518 -6.165 14.031 1.00 94.12 72 LEU A C 1
ATOM 539 O O . LEU A 1 72 ? -13.027 -6.266 15.142 1.00 94.12 72 LEU A O 1
ATOM 543 N N . LEU A 1 73 ? -13.206 -5.757 12.959 1.00 93.62 73 LEU A N 1
ATOM 544 C CA . LEU A 1 73 ? -14.633 -5.435 13.008 1.00 93.62 73 LEU A CA 1
ATOM 545 C C . LEU A 1 73 ? -15.475 -6.666 13.375 1.00 93.62 73 LEU A C 1
ATOM 547 O O . LEU A 1 73 ? -16.306 -6.581 14.273 1.00 93.62 73 LEU A O 1
ATOM 551 N N . SER A 1 74 ? -15.222 -7.821 12.751 1.00 95.38 74 SER A N 1
ATOM 552 C CA . SER A 1 74 ? -15.925 -9.066 13.086 1.00 95.38 74 SER A CA 1
ATOM 553 C C . SER A 1 74 ? -15.628 -9.554 14.506 1.00 95.38 74 SER A C 1
ATOM 555 O O . SER A 1 74 ? -16.527 -10.081 15.154 1.00 95.38 74 SER A O 1
ATOM 557 N N . LYS A 1 75 ? -14.409 -9.358 15.028 1.00 94.94 75 LYS A N 1
ATOM 558 C CA . LYS A 1 75 ? -14.104 -9.623 16.446 1.00 94.94 75 LYS A CA 1
ATOM 559 C C . LYS A 1 75 ? -14.873 -8.676 17.365 1.00 94.94 75 LYS A C 1
ATOM 561 O O . LYS A 1 75 ? -15.544 -9.143 18.274 1.00 94.94 75 LYS A O 1
ATOM 566 N N . LEU A 1 76 ? -14.831 -7.372 17.087 1.00 94.31 76 LEU A N 1
ATOM 567 C CA . LEU A 1 76 ? -15.526 -6.342 17.862 1.00 94.31 76 LEU A CA 1
ATOM 568 C C . LEU A 1 76 ? -17.041 -6.600 17.940 1.00 94.31 76 LEU A C 1
ATOM 570 O O . LEU A 1 76 ? -17.627 -6.457 19.001 1.00 94.31 76 LEU A O 1
ATOM 574 N N . GLN A 1 77 ? -17.656 -7.040 16.840 1.00 93.50 77 GLN A N 1
ATOM 575 C CA . GLN A 1 77 ? -19.086 -7.375 16.763 1.00 93.50 77 GLN A CA 1
ATOM 576 C C . GLN A 1 77 ? -19.506 -8.617 17.569 1.00 93.50 77 GLN A C 1
ATOM 578 O O . GLN A 1 77 ? -20.701 -8.806 17.779 1.00 93.50 77 GLN A O 1
ATOM 583 N N . ASN A 1 78 ? -18.563 -9.470 17.983 1.00 94.12 78 ASN A N 1
ATOM 584 C CA . ASN A 1 78 ? -18.836 -10.707 18.725 1.00 94.12 78 ASN A CA 1
ATOM 585 C C . ASN A 1 78 ? -18.228 -10.709 20.141 1.00 94.12 78 ASN A C 1
ATOM 587 O O . ASN A 1 78 ? -18.425 -11.667 20.886 1.00 94.12 78 ASN A O 1
ATOM 591 N N . GLU A 1 79 ? -17.486 -9.664 20.514 1.00 94.44 79 GLU A N 1
ATOM 592 C CA . GLU A 1 79 ? -16.888 -9.516 21.839 1.00 94.44 79 GLU A CA 1
ATOM 593 C C . GLU A 1 79 ? -17.903 -8.917 22.823 1.00 94.44 79 GLU A C 1
ATOM 595 O O . GLU A 1 79 ? -18.561 -7.923 22.520 1.00 94.44 79 GLU A O 1
ATOM 600 N N . GLN A 1 80 ? -18.014 -9.528 24.002 1.00 93.12 80 GLN A N 1
ATOM 601 C CA . GLN A 1 80 ? -18.950 -9.134 25.065 1.00 93.12 80 GLN A CA 1
ATOM 602 C C . GLN A 1 80 ? -18.225 -8.535 26.279 1.00 93.12 80 GLN A C 1
ATOM 604 O O . GLN A 1 80 ? -18.842 -7.876 27.112 1.00 93.12 80 GLN A O 1
ATOM 609 N N . ASP A 1 81 ? -16.912 -8.747 26.382 1.00 96.69 81 ASP A N 1
ATOM 610 C CA . ASP A 1 81 ? -16.056 -8.139 27.396 1.00 96.69 81 ASP A CA 1
ATOM 611 C C . ASP A 1 81 ? -15.800 -6.660 27.061 1.00 96.69 81 ASP A C 1
ATOM 613 O O . ASP A 1 81 ? -15.182 -6.341 26.043 1.00 96.69 81 ASP A O 1
ATOM 617 N N . GLU A 1 82 ? -16.253 -5.744 27.922 1.00 93.81 82 GLU A N 1
ATOM 618 C CA . GLU A 1 82 ? -16.144 -4.298 27.684 1.00 93.81 82 GLU A CA 1
ATOM 619 C C . GLU A 1 82 ? -14.696 -3.812 27.508 1.00 93.81 82 GLU A C 1
ATOM 621 O O . GLU A 1 82 ? -14.444 -2.908 26.706 1.00 93.81 82 GLU A O 1
ATOM 626 N N . GLN A 1 83 ? -13.729 -4.415 28.211 1.00 94.19 83 GLN A N 1
ATOM 627 C CA . GLN A 1 83 ? -12.322 -4.011 28.145 1.00 94.19 83 GLN A CA 1
ATOM 628 C C . GLN A 1 83 ? -11.692 -4.464 26.824 1.00 94.19 83 GLN A C 1
ATOM 630 O O . GLN A 1 83 ? -11.033 -3.672 26.141 1.00 94.19 83 GLN A O 1
ATOM 635 N N . LYS A 1 84 ? -11.950 -5.711 26.412 1.00 94.19 84 LYS A N 1
ATOM 636 C CA . LYS A 1 84 ? -11.518 -6.2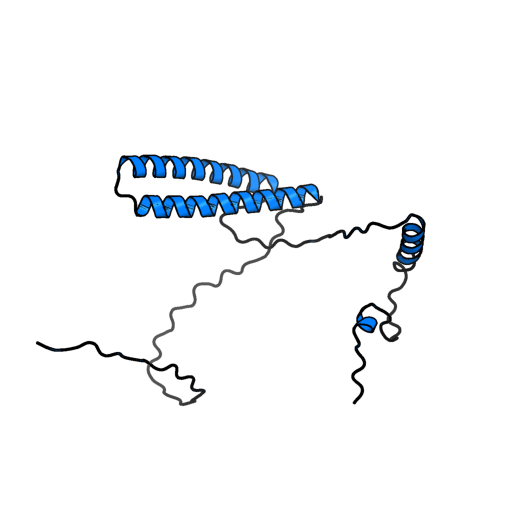28 25.104 1.00 94.19 84 LYS A CA 1
ATOM 637 C C . LYS A 1 84 ? -12.210 -5.493 23.959 1.00 94.19 84 LYS A C 1
ATOM 639 O O . LYS A 1 84 ? -11.549 -5.135 22.987 1.00 94.19 84 LYS A O 1
ATOM 644 N N . HIS A 1 85 ? -13.503 -5.197 24.083 1.00 95.81 85 HIS A N 1
ATOM 645 C CA . HIS A 1 85 ? -14.260 -4.418 23.106 1.00 95.81 85 HIS A CA 1
ATOM 646 C C . HIS A 1 85 ? -13.703 -2.984 22.975 1.00 95.81 85 HIS A C 1
ATOM 648 O O . HIS A 1 85 ? -13.528 -2.485 21.861 1.00 95.81 85 HIS A O 1
ATOM 654 N N . ALA A 1 86 ? -13.331 -2.329 24.082 1.00 94.81 86 ALA A N 1
ATOM 655 C CA . ALA A 1 86 ? -12.678 -1.018 24.054 1.00 94.81 86 ALA A CA 1
ATOM 656 C C . ALA A 1 86 ? -11.301 -1.048 23.358 1.00 94.81 86 ALA A C 1
ATOM 658 O O . ALA A 1 86 ? -11.018 -0.191 22.514 1.00 94.81 86 ALA A O 1
ATOM 659 N N . GLU A 1 87 ? -10.461 -2.045 23.649 1.00 95.38 87 GLU A N 1
ATOM 660 C CA . GLU A 1 87 ? -9.142 -2.188 23.016 1.00 95.38 87 GLU A CA 1
ATOM 661 C C . GLU A 1 87 ? -9.254 -2.579 21.528 1.00 95.38 87 GLU A C 1
ATOM 663 O O . GLU A 1 87 ? -8.597 -1.963 20.689 1.00 95.38 87 GLU A O 1
ATOM 668 N N . LEU A 1 88 ? -10.156 -3.494 21.149 1.00 95.00 88 LEU A N 1
ATOM 669 C CA . LEU A 1 88 ? -10.452 -3.813 19.743 1.00 95.00 88 LEU A CA 1
ATOM 670 C C . LEU A 1 88 ? -10.929 -2.574 18.968 1.00 95.00 88 LEU A C 1
ATOM 672 O O . LEU A 1 88 ? -10.478 -2.334 17.846 1.00 95.00 88 LEU A O 1
ATOM 676 N N . LYS A 1 89 ? -11.791 -1.744 19.571 1.00 94.19 89 LYS A N 1
ATOM 677 C CA . LYS A 1 89 ? -12.276 -0.485 18.981 1.00 94.19 89 LYS A CA 1
ATOM 678 C C . LYS A 1 89 ? -11.139 0.522 18.771 1.00 94.19 89 LYS A C 1
ATOM 680 O O . LYS A 1 89 ? -11.081 1.172 17.727 1.00 94.19 89 LYS A O 1
ATOM 685 N N . LYS A 1 90 ? -10.207 0.620 19.724 1.00 96.44 90 LYS A N 1
ATOM 686 C CA . LYS A 1 90 ? -8.996 1.455 19.642 1.00 96.44 90 LYS A CA 1
ATOM 687 C C . LYS A 1 90 ? -8.028 0.967 18.556 1.00 96.44 90 LYS A C 1
ATOM 689 O O . LYS A 1 90 ? -7.551 1.780 17.763 1.00 96.44 90 LYS A O 1
ATOM 694 N N . GLN A 1 91 ? -7.789 -0.342 18.459 1.00 93.19 91 GLN A N 1
ATOM 695 C CA . GLN A 1 91 ? -6.966 -0.941 17.400 1.00 93.19 91 GLN A CA 1
ATOM 696 C C . GLN A 1 91 ? -7.578 -0.723 16.010 1.00 93.19 91 GLN A C 1
ATOM 698 O O . GLN A 1 91 ? -6.869 -0.333 15.080 1.00 93.19 91 GLN A O 1
ATOM 703 N N . LEU A 1 92 ? -8.897 -0.900 15.878 1.00 93.69 92 LEU A N 1
ATOM 704 C CA . LEU A 1 92 ? -9.635 -0.644 14.641 1.00 93.69 92 LEU A CA 1
ATOM 705 C C . LEU A 1 92 ? -9.519 0.830 14.230 1.00 93.69 92 LEU A C 1
ATOM 707 O O . LEU A 1 92 ? -9.160 1.107 13.088 1.00 93.69 92 LEU A O 1
ATOM 711 N N . ALA A 1 93 ? -9.732 1.773 15.154 1.00 94.25 93 ALA A N 1
ATOM 712 C CA . ALA A 1 93 ? -9.606 3.205 14.876 1.00 94.25 93 ALA A CA 1
ATOM 713 C C . ALA A 1 93 ? -8.184 3.599 14.428 1.00 94.25 93 ALA A C 1
ATOM 715 O O . ALA A 1 93 ? -8.023 4.312 13.435 1.00 94.25 93 ALA A O 1
ATOM 716 N N . ALA A 1 94 ? -7.144 3.092 15.100 1.00 95.00 94 ALA A N 1
ATOM 717 C CA . ALA A 1 94 ? -5.748 3.348 14.733 1.00 95.00 94 ALA A CA 1
ATOM 718 C C . ALA A 1 94 ? -5.379 2.766 13.353 1.00 95.00 94 ALA A C 1
ATOM 720 O O . ALA A 1 94 ? -4.647 3.388 12.580 1.00 95.00 94 ALA A O 1
ATOM 721 N N . LEU A 1 95 ? -5.911 1.590 13.013 1.00 93.12 95 LEU A N 1
ATOM 722 C CA . LEU A 1 95 ? -5.752 0.979 11.693 1.00 93.12 95 LEU A CA 1
ATOM 723 C C . LEU A 1 95 ? -6.521 1.744 10.606 1.00 93.12 95 LEU A C 1
ATOM 725 O O . LEU A 1 95 ? -6.010 1.921 9.503 1.00 93.12 95 LEU A O 1
ATOM 729 N N . GLN A 1 96 ? -7.723 2.230 10.915 1.00 91.38 96 GLN A N 1
ATOM 730 C CA . GLN A 1 96 ? -8.558 3.005 9.999 1.00 91.38 96 GLN A CA 1
ATOM 731 C C . GLN A 1 96 ? -7.948 4.385 9.699 1.00 91.38 96 GLN A C 1
ATOM 733 O O . GLN A 1 96 ? -8.008 4.840 8.556 1.00 91.38 96 GLN A O 1
ATOM 738 N N . ALA A 1 97 ? -7.284 5.016 10.675 1.00 93.44 97 ALA A N 1
ATOM 739 C CA . ALA A 1 97 ? -6.469 6.213 10.455 1.00 93.44 97 ALA A CA 1
ATOM 740 C C . ALA A 1 97 ? -5.323 5.940 9.461 1.00 93.44 97 ALA A C 1
ATOM 742 O O . ALA A 1 97 ? -5.252 6.593 8.418 1.00 93.44 97 ALA A O 1
ATOM 743 N N . LYS A 1 98 ? -4.515 4.897 9.706 1.00 90.94 98 LYS A N 1
ATOM 744 C CA . LYS A 1 98 ? -3.420 4.482 8.806 1.00 90.94 98 LYS A CA 1
ATOM 745 C C . LYS A 1 98 ? -3.907 4.116 7.401 1.00 90.94 98 LYS A C 1
ATOM 747 O O . LYS A 1 98 ? -3.280 4.492 6.417 1.00 90.94 98 LYS A O 1
ATOM 752 N N . LEU A 1 99 ? -5.046 3.430 7.280 1.00 89.44 99 LEU A N 1
ATOM 753 C CA . LEU A 1 99 ? -5.683 3.143 5.989 1.00 89.44 99 LEU A CA 1
ATOM 754 C C . LEU A 1 99 ? -6.059 4.430 5.239 1.00 89.44 99 LEU A C 1
ATOM 756 O O . LEU A 1 99 ? -5.832 4.515 4.035 1.00 89.44 99 LEU A O 1
ATOM 760 N N . ASN A 1 100 ? -6.590 5.441 5.932 1.00 89.38 100 ASN A N 1
ATOM 761 C CA . ASN A 1 100 ? -6.930 6.732 5.330 1.00 89.38 100 ASN A CA 1
ATOM 762 C C . ASN A 1 100 ? -5.686 7.532 4.901 1.00 89.38 100 ASN A C 1
ATOM 764 O O . ASN A 1 100 ? -5.705 8.163 3.845 1.00 89.38 100 ASN A O 1
ATOM 768 N N . GLU A 1 101 ? -4.606 7.495 5.681 1.00 90.56 101 GLU A N 1
ATOM 769 C CA . GLU A 1 101 ? -3.310 8.101 5.340 1.00 90.56 101 GLU A CA 1
ATOM 770 C C . GLU A 1 101 ? -2.680 7.424 4.116 1.00 90.56 101 GLU A C 1
ATOM 772 O O . GLU A 1 101 ? -2.368 8.093 3.128 1.00 90.56 101 GLU A O 1
ATOM 777 N N . ASN A 1 102 ? -2.603 6.091 4.126 1.00 87.50 102 ASN A N 1
ATOM 778 C CA . ASN A 1 102 ? -2.100 5.300 3.005 1.00 87.50 102 ASN A CA 1
ATOM 779 C C . ASN A 1 102 ? -2.949 5.511 1.741 1.00 87.50 102 ASN A C 1
ATOM 781 O O . ASN A 1 102 ? -2.401 5.648 0.654 1.00 87.50 102 ASN A O 1
ATOM 785 N N . ASN A 1 103 ? -4.276 5.619 1.863 1.00 85.38 103 ASN A N 1
ATOM 786 C CA . ASN A 1 103 ? -5.170 5.911 0.739 1.00 85.38 103 ASN A CA 1
ATOM 787 C C . ASN A 1 103 ? -4.950 7.327 0.163 1.00 85.38 103 ASN A C 1
ATOM 789 O O . ASN A 1 103 ? -4.932 7.491 -1.055 1.00 85.38 103 ASN A O 1
ATOM 793 N N . LYS A 1 104 ? -4.717 8.345 1.009 1.00 87.31 104 LYS A N 1
ATOM 794 C CA . LYS A 1 104 ? -4.341 9.702 0.556 1.00 87.31 104 LYS A CA 1
ATOM 795 C C . LYS A 1 104 ? -3.002 9.700 -0.186 1.00 87.31 104 LYS A C 1
ATOM 797 O O . LYS A 1 104 ? -2.876 10.373 -1.208 1.00 87.31 104 LYS A O 1
ATOM 802 N N . LEU A 1 105 ? -2.017 8.944 0.304 1.00 86.94 105 LEU A N 1
ATOM 803 C CA . LEU A 1 105 ? -0.699 8.834 -0.323 1.00 86.94 105 LEU A CA 1
ATOM 804 C C . LEU A 1 105 ? -0.767 8.061 -1.651 1.00 86.94 105 LEU A C 1
ATOM 806 O O . LEU A 1 105 ? -0.269 8.552 -2.657 1.00 86.94 105 LEU A O 1
ATOM 810 N N . MET A 1 106 ? -1.471 6.925 -1.697 1.00 82.50 106 MET A N 1
ATOM 811 C CA . MET A 1 106 ? -1.733 6.171 -2.932 1.00 82.50 106 MET A CA 1
ATOM 812 C C . MET A 1 106 ? -2.445 7.017 -3.998 1.00 82.50 106 MET A C 1
ATOM 814 O O . MET A 1 106 ? -2.125 6.913 -5.185 1.00 82.50 106 MET A O 1
ATOM 818 N N . PHE A 1 107 ? -3.369 7.890 -3.586 1.00 85.06 107 PHE A N 1
ATOM 819 C CA . PHE A 1 107 ? -4.031 8.818 -4.498 1.00 85.06 107 PHE A CA 1
ATOM 820 C C . PHE A 1 107 ? -3.070 9.895 -5.014 1.00 85.06 107 PHE A C 1
ATOM 822 O O . PHE A 1 107 ? -3.006 10.118 -6.220 1.00 85.06 107 PHE A O 1
ATOM 829 N N . LYS A 1 108 ? -2.278 10.515 -4.127 1.00 84.50 108 LYS A N 1
ATOM 830 C CA . LYS A 1 108 ? -1.305 11.554 -4.498 1.00 84.50 108 LYS A CA 1
ATOM 831 C C . LYS A 1 108 ? -0.200 11.034 -5.427 1.00 84.50 108 LYS A C 1
ATOM 833 O O . LYS A 1 108 ? 0.193 11.752 -6.339 1.00 84.50 108 LYS A O 1
ATOM 838 N N . THR A 1 109 ? 0.301 9.821 -5.194 1.00 82.38 109 THR A N 1
ATOM 839 C CA . THR A 1 109 ? 1.447 9.264 -5.934 1.00 82.38 109 THR A CA 1
ATOM 840 C C . THR A 1 109 ? 1.032 8.520 -7.210 1.00 82.38 109 THR A C 1
ATOM 842 O O . THR A 1 109 ? 1.779 8.536 -8.184 1.00 82.38 109 THR A O 1
ATOM 845 N N . TYR A 1 110 ? -0.148 7.880 -7.236 1.00 78.69 110 TYR A N 1
ATOM 846 C CA . TYR A 1 110 ? -0.539 6.971 -8.329 1.00 78.69 110 TYR A CA 1
ATOM 847 C C . TYR A 1 110 ? -1.982 7.156 -8.853 1.00 78.69 110 TYR A C 1
ATOM 849 O O . TYR A 1 110 ? -2.441 6.348 -9.660 1.00 78.69 110 TYR A O 1
ATOM 857 N N . GLY A 1 111 ? -2.747 8.148 -8.374 1.00 77.44 111 GLY A N 1
ATOM 858 C CA . GLY A 1 111 ? -4.174 8.308 -8.717 1.00 77.44 111 GLY A CA 1
ATOM 859 C C . GLY A 1 111 ? -5.084 7.184 -8.186 1.00 77.44 111 GLY A C 1
ATOM 860 O O . GLY A 1 111 ? -6.233 7.034 -8.614 1.00 77.44 111 GLY A O 1
ATOM 861 N N . PHE A 1 112 ? -4.574 6.362 -7.265 1.00 76.12 112 PHE A N 1
ATOM 862 C CA . PHE A 1 112 ? -5.214 5.135 -6.798 1.00 76.12 112 PHE A CA 1
ATOM 863 C C . PHE A 1 112 ? -6.048 5.360 -5.528 1.00 76.12 112 PHE A C 1
ATOM 865 O O . PHE A 1 112 ? -5.623 6.070 -4.622 1.00 76.12 112 PHE A O 1
ATOM 872 N N . THR A 1 113 ? -7.221 4.726 -5.424 1.00 74.00 113 THR A N 1
ATOM 873 C CA . THR A 1 113 ? -8.116 4.832 -4.256 1.00 74.00 113 THR A CA 1
ATOM 874 C C . THR A 1 113 ? -8.709 3.476 -3.873 1.00 74.00 113 THR A C 1
ATOM 876 O O . THR A 1 113 ? -9.150 2.721 -4.730 1.00 74.00 113 THR A O 1
ATOM 879 N N . LEU A 1 114 ? -8.811 3.165 -2.579 1.00 69.81 114 LEU A N 1
ATOM 880 C CA . LEU A 1 114 ? -9.329 1.869 -2.097 1.00 69.81 114 LEU A CA 1
ATOM 881 C C . LEU A 1 114 ? -10.803 1.580 -2.420 1.00 69.81 114 LEU A C 1
ATOM 883 O O . LEU A 1 114 ? -11.271 0.453 -2.233 1.00 69.81 114 LEU A O 1
ATOM 887 N N . ASN A 1 115 ? -11.539 2.591 -2.875 1.00 72.50 115 ASN A N 1
ATOM 888 C CA . ASN A 1 115 ? -12.984 2.536 -3.084 1.00 72.50 115 ASN A CA 1
ATOM 889 C C . ASN A 1 115 ? -13.362 2.305 -4.558 1.00 72.50 115 ASN A C 1
ATOM 891 O O . ASN A 1 115 ? -14.530 2.441 -4.913 1.00 72.50 115 ASN A O 1
ATOM 895 N N . ARG A 1 116 ? -12.389 1.988 -5.424 1.00 75.12 116 ARG A N 1
ATOM 896 C CA . ARG A 1 116 ? -12.598 1.721 -6.854 1.00 75.12 116 ARG A CA 1
ATOM 897 C C . ARG A 1 116 ? -11.864 0.454 -7.292 1.00 75.12 116 ARG A C 1
ATOM 899 O O . ARG A 1 116 ? -10.851 0.076 -6.710 1.00 75.12 116 ARG A O 1
ATOM 906 N N . ASN A 1 117 ? -12.378 -0.176 -8.345 1.00 71.12 117 ASN A N 1
ATOM 907 C CA . ASN A 1 117 ? -11.742 -1.317 -9.000 1.00 71.12 117 ASN A CA 1
ATOM 908 C C . ASN A 1 117 ? -10.774 -0.802 -10.076 1.00 71.12 117 ASN A C 1
ATOM 910 O O . ASN A 1 117 ? -11.136 0.087 -10.845 1.00 71.12 117 ASN A O 1
ATOM 914 N N . TYR A 1 118 ? -9.567 -1.366 -10.141 1.00 69.19 118 TYR A N 1
ATOM 915 C CA . TYR A 1 118 ? -8.523 -0.981 -11.097 1.00 69.19 118 TYR A CA 1
ATOM 916 C C . TYR A 1 118 ? -8.039 -2.205 -11.874 1.00 69.19 118 TYR A C 1
ATOM 918 O O . TYR A 1 118 ? -7.937 -3.297 -11.318 1.00 69.19 118 TYR A O 1
ATOM 926 N N . VAL A 1 119 ? -7.689 -1.999 -13.144 1.00 68.50 119 VAL A N 1
ATOM 927 C CA . VAL A 1 119 ? -7.014 -2.988 -13.993 1.00 68.50 119 VAL A CA 1
ATOM 928 C C . VAL A 1 119 ? -5.579 -2.514 -14.203 1.00 68.50 119 VAL A C 1
ATOM 930 O O . VAL A 1 119 ? -5.364 -1.384 -14.636 1.00 68.50 119 VAL A O 1
ATOM 933 N N . LEU A 1 120 ? -4.598 -3.359 -13.877 1.00 73.50 120 LEU A N 1
ATOM 934 C CA . LEU A 1 120 ? -3.185 -3.077 -14.129 1.00 73.50 120 LEU A CA 1
ATOM 935 C C . LEU A 1 120 ? -2.783 -3.649 -15.493 1.00 73.50 120 LEU A C 1
ATOM 937 O O . LEU A 1 120 ? -2.735 -4.864 -15.670 1.00 73.50 120 LEU A O 1
ATOM 941 N N . THR A 1 121 ? -2.461 -2.766 -16.436 1.00 69.88 121 THR A N 1
ATOM 942 C CA . THR A 1 121 ? -1.932 -3.135 -17.756 1.00 69.88 121 THR A CA 1
ATOM 943 C C . THR A 1 121 ? -0.409 -3.029 -17.745 1.00 69.88 121 THR A C 1
ATOM 945 O O . THR A 1 121 ? 0.141 -1.975 -17.427 1.00 69.88 121 THR A O 1
ATOM 948 N N . VAL A 1 122 ? 0.287 -4.112 -18.096 1.00 73.50 122 VAL A N 1
ATOM 949 C CA . VAL A 1 122 ? 1.757 -4.142 -18.167 1.00 73.50 122 VAL A CA 1
ATOM 950 C C . VAL A 1 122 ? 2.203 -3.721 -19.568 1.00 73.50 122 VAL A C 1
ATOM 952 O O . VAL A 1 122 ? 2.158 -4.516 -20.499 1.00 73.50 122 VAL A O 1
ATOM 955 N N . GLU A 1 123 ? 2.628 -2.464 -19.722 1.00 68.00 123 GLU A N 1
ATOM 956 C CA . GLU A 1 123 ? 3.046 -1.908 -21.023 1.00 68.00 123 GLU A CA 1
ATOM 957 C C . GLU A 1 123 ? 4.431 -2.404 -21.482 1.00 68.00 123 GLU A C 1
ATOM 959 O O . GLU A 1 123 ? 4.703 -2.446 -22.680 1.00 68.00 123 GLU A O 1
ATOM 964 N N . LYS A 1 124 ? 5.313 -2.788 -20.546 1.00 71.44 124 LYS A N 1
ATOM 965 C CA . LYS A 1 124 ? 6.650 -3.345 -20.818 1.00 71.44 124 LYS A CA 1
ATOM 966 C C . LYS A 1 124 ? 7.022 -4.405 -19.782 1.00 71.44 124 LYS A C 1
ATOM 968 O O . LYS A 1 124 ? 6.747 -4.238 -18.595 1.00 71.44 124 LYS A O 1
ATOM 973 N N . ALA A 1 125 ? 7.697 -5.460 -20.230 1.00 70.38 125 ALA A N 1
ATOM 974 C CA . ALA A 1 125 ? 8.283 -6.494 -19.384 1.00 70.38 125 ALA A CA 1
ATOM 975 C C . ALA A 1 125 ? 9.668 -6.875 -19.923 1.00 70.38 125 ALA A C 1
ATOM 977 O O . ALA A 1 125 ? 9.862 -6.949 -21.135 1.00 70.38 125 ALA A O 1
ATOM 978 N N . HIS A 1 126 ? 10.619 -7.130 -19.024 1.00 75.06 126 HIS A N 1
ATOM 979 C CA . HIS A 1 126 ? 11.978 -7.543 -19.369 1.00 75.06 126 HIS A CA 1
ATOM 980 C C . HIS A 1 126 ? 12.245 -8.941 -18.811 1.00 75.06 126 HIS A C 1
ATOM 982 O O . HIS A 1 126 ? 11.975 -9.207 -17.640 1.00 75.06 126 HIS A O 1
ATOM 988 N N . VAL A 1 127 ? 12.777 -9.826 -19.654 1.00 74.38 127 VAL A N 1
ATOM 989 C CA . VAL A 1 127 ? 13.237 -11.163 -19.266 1.00 74.38 127 VAL A CA 1
ATOM 990 C C . VAL A 1 127 ? 14.747 -11.193 -19.443 1.00 74.38 127 VAL A C 1
ATOM 992 O O . VAL A 1 127 ? 15.251 -10.893 -20.522 1.00 74.38 127 VAL A O 1
ATOM 995 N N . HIS A 1 128 ? 15.460 -11.541 -18.377 1.00 80.44 128 HIS A N 1
ATOM 996 C CA . HIS A 1 128 ? 16.915 -11.643 -18.362 1.00 80.44 128 HIS A CA 1
ATOM 997 C C . HIS A 1 128 ? 17.328 -13.104 -18.178 1.00 80.44 128 HIS A C 1
ATOM 999 O O . HIS A 1 128 ? 16.655 -13.863 -17.482 1.00 80.44 128 HIS A O 1
ATOM 1005 N N . MET A 1 129 ? 18.447 -13.482 -18.789 1.00 81.31 129 MET A N 1
ATOM 1006 C CA . MET A 1 129 ? 19.081 -14.791 -18.644 1.00 81.31 129 MET A CA 1
ATOM 1007 C C . MET A 1 129 ? 20.576 -14.600 -18.395 1.00 81.31 129 MET A C 1
ATOM 1009 O O . MET A 1 129 ? 21.176 -13.663 -18.923 1.00 81.31 129 MET A O 1
ATOM 1013 N N . TRP A 1 130 ? 21.164 -15.482 -17.590 1.00 85.12 130 TRP A N 1
ATOM 1014 C CA . TRP A 1 130 ? 22.614 -15.586 -17.460 1.00 85.12 130 TRP A CA 1
ATOM 1015 C C . TRP A 1 130 ? 23.155 -16.367 -18.657 1.00 85.12 130 TRP A C 1
ATOM 1017 O O . TRP A 1 130 ? 22.616 -17.420 -18.988 1.00 85.12 130 TRP A O 1
ATOM 1027 N N . VAL A 1 131 ? 24.182 -15.821 -19.302 1.00 87.38 131 VAL A N 1
ATOM 1028 C CA . VAL A 1 131 ? 24.801 -16.333 -20.533 1.00 87.38 131 VAL A CA 1
ATOM 1029 C C . VAL A 1 131 ? 26.296 -16.015 -20.518 1.00 87.38 131 VAL A C 1
ATOM 1031 O O . VAL A 1 131 ? 26.717 -15.058 -19.860 1.00 87.38 131 VAL A O 1
ATOM 1034 N N . THR A 1 132 ? 27.104 -16.787 -21.242 1.00 89.25 132 THR A N 1
ATOM 1035 C CA . THR A 1 132 ? 28.526 -16.468 -21.452 1.00 89.25 132 THR A CA 1
ATOM 1036 C C . THR A 1 132 ? 28.696 -15.233 -22.348 1.00 89.25 132 THR A C 1
ATOM 1038 O O . THR A 1 132 ? 27.757 -14.771 -23.000 1.00 89.25 132 THR A O 1
ATOM 1041 N N . ALA A 1 133 ? 29.913 -14.681 -22.419 1.00 87.56 133 ALA A N 1
ATOM 1042 C CA . ALA A 1 133 ? 30.216 -13.582 -23.342 1.00 87.56 133 ALA A CA 1
ATOM 1043 C C . ALA A 1 133 ? 30.017 -13.984 -24.821 1.00 87.56 133 ALA A C 1
ATOM 1045 O O . ALA A 1 133 ? 29.555 -13.175 -25.627 1.00 87.56 133 ALA A O 1
ATOM 1046 N N . GLU A 1 134 ? 30.313 -15.241 -25.157 1.00 84.38 134 GLU A N 1
ATOM 1047 C CA . GLU A 1 134 ? 30.151 -15.825 -26.493 1.00 84.38 134 GLU A CA 1
ATOM 1048 C C . GLU A 1 134 ? 28.667 -15.969 -26.856 1.00 84.38 134 GLU A C 1
ATOM 1050 O O . GLU A 1 134 ? 28.230 -15.520 -27.918 1.00 84.38 134 GLU A O 1
ATOM 1055 N N . GLU A 1 135 ? 27.862 -16.510 -25.937 1.00 76.81 135 GLU A N 1
ATOM 1056 C CA . GLU A 1 135 ? 26.407 -16.596 -26.076 1.00 76.81 135 GLU A CA 1
ATOM 1057 C C . GLU A 1 135 ? 25.770 -15.204 -26.185 1.00 76.81 135 GLU A C 1
ATOM 1059 O O . GLU A 1 135 ? 24.922 -14.978 -27.047 1.00 76.81 135 GLU A O 1
ATOM 1064 N N . ALA A 1 136 ? 26.209 -14.238 -25.372 1.00 86.38 136 ALA A N 1
ATOM 1065 C CA . ALA A 1 136 ? 25.727 -12.861 -25.430 1.00 86.38 136 ALA A CA 1
ATOM 1066 C C . ALA A 1 136 ? 26.029 -12.190 -26.783 1.00 86.38 136 ALA A C 1
ATOM 1068 O O . ALA A 1 136 ? 25.184 -11.454 -27.301 1.00 86.38 136 ALA A O 1
ATOM 1069 N N . ALA A 1 137 ? 27.198 -12.448 -27.379 1.00 87.12 137 ALA A N 1
ATOM 1070 C CA . ALA A 1 137 ? 27.532 -11.974 -28.721 1.00 87.12 137 ALA A CA 1
ATOM 1071 C C . ALA A 1 137 ? 26.655 -12.655 -29.790 1.00 87.12 137 ALA A C 1
ATOM 1073 O O . ALA A 1 137 ? 26.069 -11.979 -30.638 1.00 87.12 137 ALA A O 1
ATOM 1074 N N . ALA A 1 138 ? 26.488 -13.979 -29.697 1.00 85.12 138 ALA A N 1
ATOM 1075 C CA . ALA A 1 138 ? 25.650 -14.763 -30.601 1.00 85.12 138 ALA A CA 1
ATOM 1076 C C . ALA A 1 138 ? 24.150 -14.417 -30.508 1.00 85.12 138 ALA A C 1
ATOM 1078 O O . ALA A 1 138 ? 23.429 -14.584 -31.491 1.00 85.12 138 ALA A O 1
ATOM 1079 N N . ILE A 1 139 ? 23.668 -13.934 -29.358 1.00 83.38 139 ILE A N 1
ATOM 1080 C CA . ILE A 1 139 ? 22.293 -13.448 -29.174 1.00 83.38 139 ILE A CA 1
ATOM 1081 C C . ILE A 1 139 ? 22.115 -12.065 -29.813 1.00 83.38 139 ILE A C 1
ATOM 1083 O O . ILE A 1 139 ? 21.174 -11.893 -30.585 1.00 83.38 139 ILE A O 1
ATOM 1087 N N . LYS A 1 140 ? 23.025 -11.110 -29.564 1.00 83.75 140 LYS A N 1
ATOM 1088 C CA . LYS A 1 140 ? 22.962 -9.752 -30.150 1.00 83.75 140 LYS A CA 1
ATOM 1089 C C . LYS A 1 140 ? 22.983 -9.790 -31.680 1.00 83.75 140 LYS A C 1
ATOM 1091 O O . LYS A 1 140 ? 22.070 -9.298 -32.333 1.00 83.75 140 LYS A O 1
ATOM 1096 N N . ALA A 1 141 ? 23.918 -10.544 -32.260 1.00 82.44 141 ALA A N 1
ATOM 1097 C CA . ALA A 1 141 ? 23.992 -10.744 -33.710 1.00 82.44 141 ALA A CA 1
ATOM 1098 C C . ALA A 1 141 ? 22.731 -11.397 -34.334 1.00 82.44 141 ALA A C 1
ATOM 1100 O O . ALA A 1 141 ? 22.604 -11.441 -35.556 1.00 82.44 141 ALA A O 1
ATOM 1101 N N . ARG A 1 142 ? 21.794 -11.917 -33.521 1.00 77.38 142 ARG A N 1
ATOM 1102 C CA . ARG A 1 142 ? 20.492 -12.458 -33.954 1.00 77.38 142 ARG A CA 1
ATOM 1103 C C . ARG A 1 142 ? 19.302 -11.540 -33.647 1.00 77.38 142 ARG A C 1
ATOM 1105 O O . ARG A 1 142 ? 18.254 -11.745 -34.261 1.00 77.38 142 ARG A O 1
ATOM 1112 N N . SER A 1 143 ? 19.417 -10.579 -32.723 1.00 71.25 143 SER A N 1
ATOM 1113 C CA . SER A 1 143 ? 18.389 -9.546 -32.512 1.00 71.25 143 SER A CA 1
ATOM 1114 C C . SER A 1 143 ? 18.427 -8.514 -33.628 1.00 71.25 143 SER A C 1
ATOM 1116 O O . SER A 1 143 ? 17.400 -8.236 -34.239 1.00 71.25 143 SER A O 1
ATOM 1118 N N . ASP A 1 144 ? 19.624 -8.041 -33.961 1.00 60.16 144 ASP A N 1
ATOM 1119 C CA . ASP A 1 144 ? 19.832 -6.865 -34.815 1.00 60.16 144 ASP A CA 1
ATOM 1120 C C . ASP A 1 144 ? 19.410 -7.125 -36.280 1.00 60.16 144 ASP A C 1
ATOM 1122 O O . ASP A 1 144 ? 19.157 -6.206 -37.053 1.00 60.16 144 ASP A O 1
ATOM 1126 N N . VAL A 1 145 ? 19.262 -8.403 -36.647 1.00 57.62 145 VAL A N 1
ATOM 1127 C CA . VAL A 1 145 ? 18.778 -8.884 -37.953 1.00 57.62 145 VAL A CA 1
ATOM 1128 C C . VAL A 1 145 ? 17.239 -8.908 -38.048 1.00 57.62 145 VAL A C 1
ATOM 1130 O O . VAL A 1 145 ? 16.705 -9.047 -39.144 1.00 57.62 145 VAL A O 1
ATOM 1133 N N . LYS A 1 146 ? 16.499 -8.790 -36.933 1.00 53.16 146 LYS A N 1
ATOM 1134 C CA . LYS A 1 146 ? 15.033 -8.995 -36.894 1.00 53.16 146 LYS A CA 1
ATOM 1135 C C . LYS A 1 146 ? 14.170 -7.739 -36.866 1.00 53.16 146 LYS A C 1
ATOM 1137 O O . LYS A 1 146 ? 12.981 -7.849 -37.157 1.00 53.16 146 LYS A O 1
ATOM 1142 N N . ASP A 1 147 ? 14.742 -6.572 -36.591 1.00 50.47 147 ASP A N 1
ATOM 1143 C CA . ASP A 1 147 ? 14.005 -5.302 -36.686 1.00 50.47 147 ASP A CA 1
ATOM 1144 C C . ASP A 1 147 ? 13.819 -4.846 -38.153 1.00 50.47 147 ASP A C 1
ATOM 1146 O O . ASP A 1 147 ? 13.039 -3.940 -38.446 1.00 50.47 147 ASP A O 1
ATOM 1150 N N . GLY A 1 148 ? 14.478 -5.528 -39.101 1.00 48.72 148 GLY A N 1
ATOM 1151 C CA . GLY A 1 148 ? 14.227 -5.429 -40.536 1.00 48.72 148 GLY A CA 1
ATOM 1152 C C . GLY A 1 148 ? 13.348 -6.571 -41.064 1.00 48.72 148 GLY A C 1
ATOM 1153 O O . GLY A 1 148 ? 13.711 -7.738 -40.970 1.00 48.72 148 GLY A O 1
ATOM 1154 N N . ALA A 1 149 ? 12.239 -6.211 -41.717 1.00 46.59 149 ALA A N 1
ATOM 1155 C CA . ALA A 1 149 ? 11.366 -7.089 -42.508 1.00 46.59 149 ALA A CA 1
ATOM 1156 C C . ALA A 1 149 ? 10.642 -8.240 -41.768 1.00 46.59 149 ALA A C 1
ATOM 1158 O O . ALA A 1 149 ? 10.933 -9.419 -41.963 1.00 46.59 149 ALA A O 1
ATOM 1159 N N . ILE A 1 150 ? 9.509 -7.909 -41.134 1.00 42.66 150 ILE A N 1
ATOM 1160 C CA . ILE A 1 150 ? 8.325 -8.772 -41.282 1.00 42.66 150 ILE A CA 1
ATOM 1161 C C . ILE A 1 150 ? 7.739 -8.503 -42.675 1.00 42.66 150 ILE A C 1
ATOM 1163 O O . ILE A 1 150 ? 6.985 -7.552 -42.876 1.00 42.66 150 ILE A O 1
ATOM 1167 N N . LYS A 1 151 ? 8.100 -9.343 -43.648 1.00 42.12 151 LYS A N 1
ATOM 1168 C CA . LYS A 1 151 ? 7.286 -9.580 -44.845 1.00 42.12 151 LYS A CA 1
ATOM 1169 C C . LYS A 1 151 ? 6.690 -10.975 -44.709 1.00 42.12 151 LYS A C 1
ATOM 1171 O O . LYS A 1 151 ? 7.418 -11.914 -44.409 1.00 42.12 151 LYS A O 1
ATOM 1176 N N . ASP A 1 152 ? 5.382 -11.092 -44.897 1.00 49.31 152 ASP A N 1
ATOM 1177 C CA . ASP A 1 152 ? 4.702 -12.386 -44.892 1.00 49.31 152 ASP A CA 1
ATOM 1178 C C . ASP A 1 152 ? 4.961 -13.103 -46.227 1.00 49.31 152 ASP A C 1
ATOM 1180 O O . ASP A 1 152 ? 4.380 -12.745 -47.251 1.00 49.31 152 ASP A O 1
ATOM 1184 N N . ASP A 1 153 ? 5.885 -14.069 -46.226 1.00 43.62 153 ASP A N 1
ATOM 1185 C CA . ASP A 1 153 ? 6.215 -14.918 -47.379 1.00 43.62 153 ASP A CA 1
ATOM 1186 C C . ASP A 1 153 ? 5.740 -16.378 -47.211 1.00 43.62 153 ASP A C 1
ATOM 1188 O O . ASP A 1 153 ? 6.241 -17.293 -47.868 1.00 43.62 153 ASP A O 1
ATOM 1192 N N . GLY A 1 154 ? 4.737 -16.614 -46.350 1.00 52.00 154 GLY A N 1
ATOM 1193 C CA . GLY A 1 154 ? 3.931 -17.844 -46.340 1.00 52.00 154 GLY A CA 1
ATOM 1194 C C . GLY A 1 154 ? 4.660 -19.153 -45.995 1.00 52.00 154 GLY A C 1
ATOM 1195 O O . GLY A 1 154 ? 4.084 -20.237 -46.135 1.00 52.00 154 GLY A O 1
ATOM 1196 N N . LYS A 1 155 ? 5.922 -19.103 -45.548 1.00 48.47 155 LYS A N 1
ATOM 1197 C CA . LYS A 1 155 ? 6.706 -20.295 -45.189 1.00 48.47 155 LYS A CA 1
ATOM 1198 C C . LYS A 1 155 ? 6.449 -20.770 -43.757 1.00 48.47 155 LYS A C 1
ATOM 1200 O O . LYS A 1 155 ? 6.202 -19.998 -42.835 1.00 48.47 155 LYS A O 1
ATOM 1205 N N . LYS A 1 156 ? 6.505 -22.097 -43.580 1.00 53.38 156 LYS A N 1
ATOM 1206 C CA . LYS A 1 156 ? 6.143 -22.798 -42.334 1.00 53.38 156 LYS A CA 1
ATOM 1207 C C . LYS A 1 156 ? 6.915 -22.238 -41.123 1.00 53.38 156 LYS A C 1
ATOM 1209 O O . LYS A 1 156 ? 8.128 -22.064 -41.227 1.00 53.38 156 LYS A O 1
ATOM 1214 N N . PRO A 1 157 ? 6.263 -22.031 -39.962 1.00 47.97 157 PRO A N 1
ATOM 1215 C CA . PRO A 1 157 ? 6.868 -21.337 -38.827 1.00 47.97 157 PRO A CA 1
ATOM 1216 C C . PRO A 1 157 ? 7.986 -22.157 -38.166 1.00 47.97 157 PRO A C 1
ATOM 1218 O O . PRO A 1 157 ? 7.732 -23.010 -37.315 1.00 47.97 157 PRO A O 1
ATOM 1221 N N . SER A 1 158 ? 9.238 -21.830 -38.489 1.00 55.28 158 SER A N 1
ATOM 1222 C CA . SER A 1 158 ? 10.474 -22.348 -37.877 1.00 55.28 158 SER A CA 1
ATOM 1223 C C . SER A 1 158 ? 10.747 -21.776 -36.471 1.00 55.28 158 SER A C 1
ATOM 1225 O O . SER A 1 158 ? 11.884 -21.502 -36.090 1.00 55.28 158 SER A O 1
ATOM 1227 N N . GLY A 1 159 ? 9.688 -21.575 -35.682 1.00 58.97 159 GLY A N 1
ATOM 1228 C CA . GLY A 1 159 ? 9.755 -21.134 -34.288 1.00 58.97 159 GLY A CA 1
ATOM 1229 C C . GLY A 1 159 ? 9.580 -22.284 -33.294 1.00 58.97 159 GLY A C 1
ATOM 1230 O O . GLY A 1 159 ? 9.292 -23.418 -33.673 1.00 58.97 159 GLY A O 1
ATOM 1231 N N . LEU A 1 160 ? 9.659 -21.968 -31.995 1.00 60.75 160 LEU A N 1
ATOM 1232 C CA . LEU A 1 160 ? 9.541 -22.925 -30.877 1.00 60.75 160 LEU A CA 1
ATOM 1233 C C . LEU A 1 160 ? 8.302 -23.842 -30.953 1.00 60.75 160 LEU A C 1
ATOM 1235 O O . LEU A 1 160 ? 8.352 -24.977 -30.490 1.00 60.75 160 LEU A O 1
ATOM 1239 N N . ARG A 1 161 ? 7.215 -23.392 -31.599 1.00 60.97 161 ARG A N 1
ATOM 1240 C CA . ARG A 1 161 ? 6.019 -24.201 -31.907 1.00 60.97 161 ARG A CA 1
ATOM 1241 C C . ARG A 1 161 ? 6.336 -25.525 -32.622 1.00 60.97 161 ARG A C 1
ATOM 1243 O O . ARG A 1 161 ? 5.625 -26.497 -32.395 1.00 60.97 161 ARG A O 1
ATOM 1250 N N . GLY A 1 162 ? 7.389 -25.579 -33.441 1.00 58.56 162 GLY A N 1
ATOM 1251 C CA . GLY A 1 162 ? 7.811 -26.796 -34.140 1.00 58.56 162 GLY A CA 1
ATOM 1252 C C . GLY A 1 162 ? 8.361 -27.890 -33.217 1.00 58.56 162 GLY A C 1
ATOM 1253 O O . GLY A 1 162 ? 8.186 -29.066 -33.513 1.00 58.56 162 GLY A O 1
ATOM 1254 N N . LEU A 1 163 ? 8.953 -27.525 -32.073 1.00 59.75 163 LEU A N 1
ATOM 1255 C CA . LEU A 1 163 ? 9.538 -28.480 -31.118 1.00 59.75 163 LEU A CA 1
ATOM 1256 C C . LEU A 1 163 ? 8.474 -29.261 -30.329 1.00 59.75 163 LEU A C 1
ATOM 1258 O O . LEU A 1 163 ? 8.724 -30.379 -29.892 1.00 59.75 163 LEU A O 1
ATOM 1262 N N . PHE A 1 164 ? 7.275 -28.692 -30.185 1.00 69.31 164 PHE A N 1
ATOM 1263 C CA . PHE A 1 164 ? 6.137 -29.317 -29.501 1.00 69.31 164 PHE A CA 1
ATOM 1264 C C . PHE A 1 164 ? 5.150 -29.995 -30.471 1.00 69.31 164 PHE A C 1
ATOM 1266 O O . PHE A 1 164 ? 4.131 -30.537 -30.044 1.00 69.31 164 PHE A O 1
ATOM 1273 N N . GLY A 1 165 ? 5.453 -30.000 -31.775 1.00 59.97 1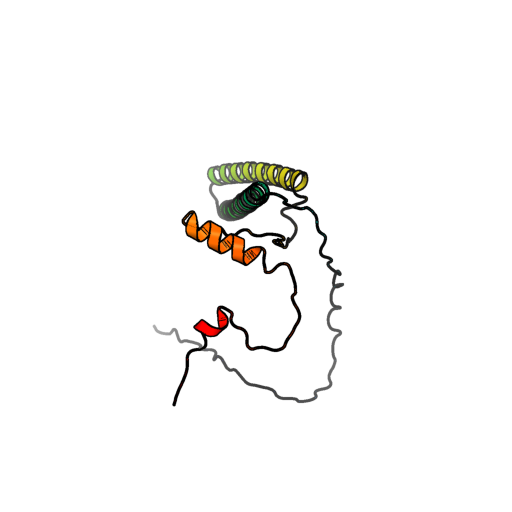65 GLY A N 1
ATOM 1274 C CA . GLY A 1 165 ? 4.689 -30.686 -32.824 1.00 59.97 165 GLY A CA 1
ATOM 1275 C C . GLY A 1 165 ? 4.890 -32.205 -32.813 1.00 59.97 165 GLY A C 1
ATOM 1276 O O . GLY A 1 165 ? 5.335 -32.776 -33.806 1.00 59.97 165 GLY A O 1
ATOM 1277 N N . GLY A 1 166 ? 4.598 -32.853 -31.681 1.00 49.47 166 GLY A N 1
ATOM 1278 C CA . GLY A 1 166 ? 4.843 -34.278 -31.450 1.00 49.47 166 GLY A CA 1
ATOM 1279 C C . GLY A 1 166 ? 4.204 -35.181 -32.511 1.00 49.47 166 GLY A C 1
ATOM 1280 O O . GLY A 1 166 ? 2.983 -35.223 -32.665 1.00 49.47 166 GLY A O 1
ATOM 1281 N N . ASN A 1 167 ? 5.044 -35.924 -33.234 1.00 50.56 167 ASN A N 1
ATOM 1282 C CA . ASN A 1 167 ? 4.659 -36.724 -34.394 1.00 50.56 167 ASN A CA 1
ATOM 1283 C C . ASN A 1 167 ? 3.884 -37.996 -33.994 1.00 50.56 167 ASN A C 1
ATOM 1285 O O . ASN A 1 167 ? 4.467 -39.074 -33.868 1.00 50.56 167 ASN A O 1
ATOM 1289 N N . LYS A 1 168 ? 2.561 -37.883 -33.809 1.00 54.44 168 LYS A N 1
ATOM 1290 C CA . LYS A 1 168 ? 1.663 -39.041 -33.668 1.00 54.44 168 LYS A CA 1
ATOM 1291 C C . LYS A 1 168 ? 1.535 -39.792 -34.999 1.00 54.44 168 LYS A C 1
ATOM 1293 O O . LYS A 1 168 ? 0.570 -39.598 -35.738 1.00 54.44 168 LYS A O 1
ATOM 1298 N N . LYS A 1 169 ? 2.489 -40.681 -35.281 1.00 49.94 169 LYS A N 1
ATOM 1299 C CA . LYS A 1 169 ? 2.248 -41.785 -36.216 1.00 49.94 169 LYS A CA 1
ATOM 1300 C C . LYS A 1 169 ? 1.230 -42.762 -35.613 1.00 49.94 169 LYS A C 1
ATOM 1302 O O . LYS A 1 169 ? 1.180 -42.929 -34.394 1.00 49.94 169 LYS A O 1
ATOM 1307 N N . LYS A 1 170 ? 0.409 -43.336 -36.491 1.00 41.47 170 LYS A N 1
ATOM 1308 C CA . LYS A 1 170 ? -0.368 -44.552 -36.229 1.00 41.47 170 LYS A CA 1
ATOM 1309 C C . LYS A 1 170 ? 0.535 -45.772 -36.398 1.00 41.47 170 LYS A C 1
ATOM 1311 O O . LYS A 1 170 ? 1.519 -45.628 -37.162 1.00 41.47 170 LYS A O 1
#

Foldseek 3Di:
DDDDDDDDDDDDDDDDDDDDDDDDDPDDDDPDDPPPDDDADQQDDQPDPVSVVVLVVLVVVLVVLVVVLVVLVVCLVPDPDPVVNVVSVVVSVVSVVVSVVSQVVCCVPGVDHPVDDHDDDDPDDDDDDDDDPVVVVVVVVVVVVPVPDPDPPPDDDPDPVVVPPDDDDD

Secondary structure (DSSP, 8-state):
--------------------------PPPPPPP--------------SHHHHHHHHHHHHHHHHHHHHHHHHHHHHTT---HHHHHHHHHHHHHHHHHHHHHHHHHHHHHS--TTS----------------HHHHHHHHHHHTTTSS----------SGGGTT------

Organism: NCBI:txid408172

Radius of gyration: 30.52 Å; chains: 1; bounding box: 81×56×76 Å